Protein AF-K2CXP0-F1 (afdb_monomer_lite)

Sequence (117 aa):
MLVVEHLITMSDLEWSQFQEMTRAPWRPRTIDEFNAMCDLGSAVHLAEDTMSMGTVFAENTQRIKFGQDGQANFPADRRKLAYIEKYGHSPTNEQMEEFNRGDSPQRPGLSLVKPSN

Radius of gyration: 17.06 Å; chains: 1; bounding box: 30×45×45 Å

Foldseek 3Di:
DDADPQFDDDDPVQVVLLCVLQVDPDDGGGLVSLQVSLQNSLVVLCVVDVDLVSNVSSVVSNQQHQDPVRDGCPPPPVLQVVVCVVPVDGDDPVRSVVSVVVDDPDDDDDDDDDDDD

Structure (mmCIF, N/CA/C/O backbone):
data_AF-K2CXP0-F1
#
_entry.id   AF-K2CXP0-F1
#
loop_
_atom_site.group_PDB
_atom_site.id
_atom_site.type_symbol
_atom_site.label_atom_id
_atom_site.label_alt_id
_atom_site.label_comp_id
_atom_site.label_asym_id
_atom_site.label_entity_id
_atom_site.label_s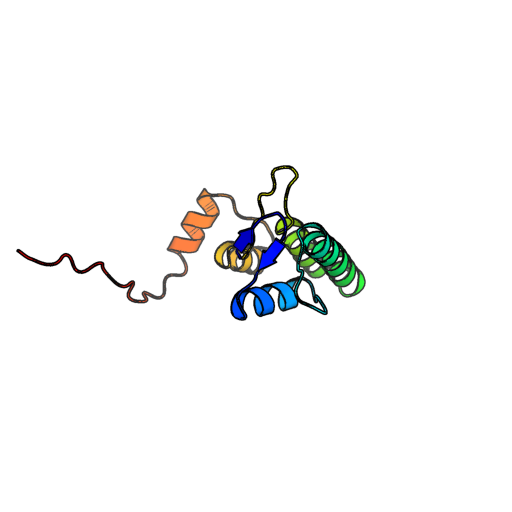eq_id
_atom_site.pdbx_PDB_ins_code
_atom_site.Cartn_x
_atom_site.Cartn_y
_atom_site.Cartn_z
_atom_site.occupancy
_atom_site.B_iso_or_equiv
_atom_site.auth_seq_id
_atom_site.auth_comp_id
_atom_site.auth_asym_id
_atom_site.auth_atom_id
_atom_site.pdbx_PDB_model_num
ATOM 1 N N . MET A 1 1 ? -8.578 6.366 7.800 1.00 77.69 1 MET A N 1
ATOM 2 C CA . MET A 1 1 ? -9.128 5.009 7.721 1.00 77.69 1 MET A CA 1
ATOM 3 C C . MET A 1 1 ? -9.359 4.591 9.150 1.00 77.69 1 MET A C 1
ATOM 5 O O . MET A 1 1 ? -8.508 4.881 9.986 1.00 77.69 1 MET A O 1
ATOM 9 N N . LEU A 1 2 ? -10.501 3.989 9.451 1.00 74.88 2 LEU A N 1
ATOM 10 C CA . LEU A 1 2 ? -10.827 3.552 10.804 1.00 74.88 2 LEU A CA 1
ATOM 11 C C . LEU A 1 2 ? -10.837 2.023 10.841 1.00 74.88 2 LEU A C 1
ATOM 13 O O . LEU A 1 2 ? -11.414 1.389 9.957 1.00 74.88 2 LEU A O 1
ATOM 17 N N . VAL A 1 3 ? -10.196 1.458 11.863 1.00 78.38 3 VAL A N 1
ATOM 18 C CA . VAL A 1 3 ? -10.151 0.015 12.110 1.00 78.38 3 VAL A CA 1
ATOM 19 C C . VAL A 1 3 ? -10.830 -0.272 13.441 1.00 78.38 3 VAL A C 1
ATOM 21 O O . VAL A 1 3 ? -10.413 0.256 14.470 1.00 78.38 3 VAL A O 1
ATOM 24 N N . VAL A 1 4 ? -11.881 -1.087 13.420 1.00 72.75 4 VAL A N 1
ATOM 25 C CA . VAL A 1 4 ? -12.646 -1.489 14.610 1.00 72.75 4 VAL A CA 1
ATOM 26 C C . VAL A 1 4 ? -12.880 -2.988 14.524 1.00 72.75 4 VAL A C 1
ATOM 28 O O . VAL A 1 4 ? -13.418 -3.455 13.530 1.00 72.75 4 VAL A O 1
ATOM 31 N N . GLU A 1 5 ? -12.448 -3.748 15.533 1.00 78.38 5 GLU A N 1
ATOM 32 C CA . GLU A 1 5 ? -12.629 -5.212 15.574 1.00 78.38 5 GLU A CA 1
ATOM 33 C C . GLU A 1 5 ? -12.148 -5.936 14.293 1.00 78.38 5 GLU A C 1
ATOM 35 O O . GLU A 1 5 ? -12.787 -6.864 13.812 1.00 78.38 5 GLU A O 1
ATOM 40 N N . HIS A 1 6 ? -11.003 -5.519 13.733 1.00 73.81 6 HIS A N 1
ATOM 41 C CA . HIS A 1 6 ? -10.429 -6.000 12.455 1.00 73.81 6 HIS A CA 1
ATOM 42 C C . HIS A 1 6 ? -11.219 -5.636 11.191 1.00 73.81 6 HIS A C 1
ATOM 44 O O . HIS A 1 6 ? -10.799 -5.982 10.082 1.00 73.81 6 HIS A O 1
ATOM 50 N N . LEU A 1 7 ? -12.318 -4.898 11.332 1.00 79.81 7 LEU A N 1
ATOM 51 C CA . LEU A 1 7 ? -13.054 -4.332 10.218 1.00 79.81 7 LEU A CA 1
ATOM 52 C C . LEU A 1 7 ? -12.469 -2.981 9.832 1.00 79.81 7 LEU A C 1
ATOM 54 O O . LEU A 1 7 ? -12.195 -2.131 10.679 1.00 79.81 7 LEU A O 1
ATOM 58 N N . ILE A 1 8 ? -12.300 -2.788 8.532 1.00 84.94 8 ILE A N 1
ATOM 59 C CA . ILE A 1 8 ? -11.804 -1.557 7.937 1.00 84.94 8 ILE A CA 1
ATOM 60 C C . ILE A 1 8 ? -12.980 -0.757 7.404 1.00 84.94 8 ILE A C 1
ATOM 62 O O . ILE A 1 8 ? -13.851 -1.266 6.700 1.00 84.94 8 ILE A O 1
ATOM 66 N N . THR A 1 9 ? -12.958 0.537 7.696 1.00 83.12 9 THR A N 1
ATOM 67 C CA . THR A 1 9 ? -13.818 1.520 7.050 1.00 83.12 9 THR A CA 1
ATOM 68 C C . THR A 1 9 ? -12.968 2.645 6.476 1.00 83.12 9 THR A C 1
ATOM 70 O O . THR A 1 9 ? -12.031 3.152 7.103 1.00 83.12 9 THR A O 1
ATOM 73 N N . MET A 1 10 ? -13.286 3.019 5.240 1.00 86.44 10 MET A N 1
ATOM 74 C CA . MET A 1 10 ? -12.597 4.063 4.490 1.00 86.44 10 MET A CA 1
ATOM 75 C C . MET A 1 10 ? -13.612 5.127 4.100 1.00 86.44 10 MET A C 1
ATOM 77 O O . MET A 1 10 ? -14.719 4.804 3.663 1.00 86.44 10 MET A O 1
ATOM 81 N N . SER A 1 11 ? -13.226 6.392 4.224 1.00 86.25 11 SER A N 1
ATOM 82 C CA . SER A 1 11 ? -13.959 7.475 3.565 1.00 86.25 11 SER A CA 1
ATOM 83 C C . SER A 1 11 ? -13.868 7.344 2.039 1.00 86.25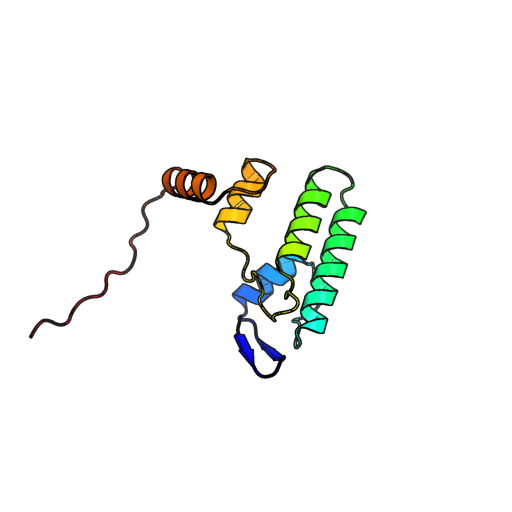 11 SER A C 1
ATOM 85 O O . SER A 1 11 ? -12.989 6.659 1.515 1.00 86.25 11 SER A O 1
ATOM 87 N N . ASP A 1 12 ? -14.740 8.032 1.297 1.00 86.38 12 ASP A N 1
ATOM 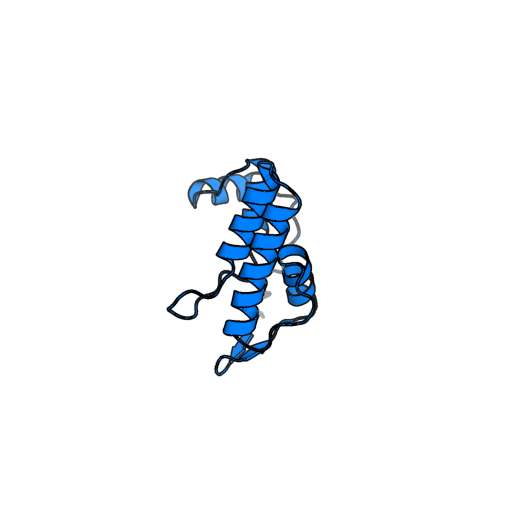88 C CA . ASP A 1 12 ? -14.710 7.995 -0.173 1.00 86.38 12 ASP A CA 1
ATOM 89 C C . ASP A 1 12 ? -13.377 8.500 -0.749 1.00 86.38 12 ASP A C 1
ATOM 91 O O . ASP A 1 12 ? -12.867 7.944 -1.722 1.00 86.38 12 ASP A O 1
ATOM 95 N N . LEU A 1 13 ? -12.778 9.511 -0.110 1.00 85.94 13 LEU A N 1
ATOM 96 C CA . LEU A 1 13 ? -11.470 10.040 -0.492 1.00 85.94 13 LEU A CA 1
ATOM 97 C C . LEU A 1 13 ? -10.359 9.004 -0.288 1.00 85.94 13 LEU A C 1
ATOM 99 O O . LEU A 1 13 ? -9.511 8.819 -1.157 1.00 85.94 13 LEU A O 1
ATOM 103 N N . GLU A 1 14 ? -10.362 8.329 0.857 1.00 84.94 14 GLU A N 1
ATOM 104 C CA . GLU A 1 14 ? -9.408 7.263 1.167 1.00 84.94 14 GLU A CA 1
ATOM 105 C C . GLU A 1 14 ? -9.570 6.078 0.225 1.00 84.94 14 GLU A C 1
ATOM 107 O O . GLU A 1 14 ? -8.583 5.544 -0.271 1.00 84.94 14 GLU A O 1
ATOM 112 N N . TRP A 1 15 ? -10.811 5.701 -0.078 1.00 90.88 15 TRP A N 1
ATOM 113 C CA . TRP A 1 15 ? -11.082 4.664 -1.059 1.00 90.88 15 TRP A CA 1
ATOM 114 C C . TRP A 1 15 ? -10.517 5.025 -2.435 1.00 90.88 15 TRP A C 1
ATOM 116 O O . TRP A 1 15 ? -9.826 4.206 -3.030 1.00 90.88 15 TRP A O 1
ATOM 126 N N . SER A 1 16 ? -10.750 6.247 -2.918 1.00 88.62 16 SER A N 1
ATOM 127 C CA . SER A 1 16 ? -10.220 6.690 -4.212 1.00 88.62 16 SER A CA 1
ATOM 128 C C . SER A 1 16 ? -8.692 6.603 -4.264 1.00 88.62 16 SER A C 1
ATOM 130 O O . SER A 1 16 ? -8.147 6.117 -5.248 1.00 88.62 16 SER A O 1
ATOM 132 N N . GLN A 1 17 ? -8.003 7.033 -3.202 1.00 87.19 17 GLN A N 1
ATOM 133 C CA . GLN A 1 17 ? -6.538 6.965 -3.113 1.00 87.19 17 GLN A CA 1
ATOM 134 C C . GLN A 1 17 ? -6.032 5.521 -3.083 1.00 87.19 17 GLN A C 1
ATOM 136 O O . GLN A 1 17 ? -5.040 5.180 -3.723 1.00 87.19 17 GLN A O 1
ATOM 141 N N . PHE A 1 18 ? -6.708 4.664 -2.321 1.00 90.12 18 PHE A N 1
ATOM 142 C CA . PHE A 1 18 ? -6.346 3.260 -2.220 1.00 90.12 18 PHE A CA 1
ATOM 143 C C . PHE A 1 18 ? -6.571 2.526 -3.540 1.00 90.12 18 PHE A C 1
ATOM 145 O O . PHE A 1 18 ? -5.708 1.759 -3.963 1.00 90.12 18 PHE A O 1
ATOM 152 N N . GLN A 1 19 ? -7.690 2.793 -4.214 1.00 92.00 19 GLN A N 1
ATOM 153 C CA . GLN A 1 19 ? -8.003 2.238 -5.524 1.00 92.00 19 GLN A CA 1
ATOM 154 C C . GLN A 1 19 ? -7.002 2.698 -6.587 1.00 92.00 19 GLN A C 1
ATOM 156 O O . GLN A 1 19 ? -6.567 1.879 -7.386 1.00 92.00 19 GLN A O 1
ATOM 161 N N . GLU A 1 20 ? -6.592 3.964 -6.586 1.00 87.75 20 GLU A N 1
ATOM 162 C CA . GLU A 1 20 ? -5.565 4.467 -7.505 1.00 87.75 20 GLU A CA 1
ATOM 163 C C . GLU A 1 20 ? -4.223 3.746 -7.304 1.00 87.75 20 GLU A C 1
ATOM 165 O O . GLU A 1 20 ? -3.576 3.338 -8.267 1.00 87.75 20 GLU A O 1
ATOM 170 N N . MET A 1 21 ? -3.839 3.515 -6.047 1.00 85.31 21 MET A N 1
ATOM 171 C CA . MET A 1 21 ? -2.566 2.881 -5.712 1.00 85.31 21 MET A CA 1
ATOM 172 C C . MET A 1 21 ? -2.556 1.373 -5.982 1.00 85.31 21 MET A C 1
ATOM 174 O O . MET A 1 21 ? -1.598 0.856 -6.544 1.00 85.31 21 MET A O 1
ATOM 178 N N . THR A 1 22 ? -3.605 0.658 -5.573 1.00 89.81 22 THR A N 1
ATOM 179 C CA . THR A 1 22 ? -3.660 -0.818 -5.600 1.00 89.81 22 THR A CA 1
ATOM 180 C C . THR A 1 22 ? -4.426 -1.385 -6.785 1.00 89.81 22 THR A C 1
ATOM 182 O O . THR A 1 22 ? -4.392 -2.591 -7.014 1.00 89.81 22 THR A O 1
ATOM 185 N N . ARG A 1 23 ? -5.162 -0.539 -7.515 1.00 87.81 23 ARG A N 1
ATOM 186 C CA . ARG A 1 23 ? -6.154 -0.944 -8.523 1.00 87.81 23 ARG A CA 1
ATOM 187 C C . ARG A 1 23 ? -7.228 -1.870 -7.959 1.00 87.81 23 ARG A C 1
ATOM 189 O O . ARG A 1 23 ? -7.782 -2.707 -8.671 1.00 87.81 23 ARG A O 1
ATOM 196 N N . ALA A 1 24 ? -7.528 -1.715 -6.669 1.00 92.44 24 ALA A N 1
ATOM 197 C CA . ALA A 1 24 ? -8.515 -2.531 -5.990 1.00 92.44 24 ALA A CA 1
ATOM 198 C C . ALA A 1 24 ? -9.894 -2.435 -6.680 1.00 92.44 24 ALA A C 1
ATOM 200 O O . ALA A 1 24 ? -10.411 -1.334 -6.907 1.00 92.44 24 ALA A O 1
ATOM 201 N N . PRO A 1 25 ? -10.532 -3.575 -6.982 1.00 92.00 25 PRO A N 1
ATOM 202 C CA . PRO A 1 25 ? -11.860 -3.603 -7.597 1.00 92.00 25 PRO A CA 1
ATOM 203 C C . PRO A 1 25 ? -13.006 -3.278 -6.622 1.00 92.00 25 PRO A C 1
ATOM 205 O O . PRO A 1 25 ? -14.090 -2.898 -7.061 1.00 92.00 25 PRO A O 1
ATOM 208 N N . TRP A 1 26 ? -12.795 -3.407 -5.308 1.00 93.44 26 TRP A N 1
ATOM 209 C CA . TRP A 1 26 ? -13.785 -3.061 -4.280 1.00 93.44 26 TRP A CA 1
ATOM 210 C C . TRP A 1 26 ? -13.124 -2.616 -2.973 1.00 93.44 26 TRP A C 1
ATOM 212 O O . TRP A 1 26 ? -11.937 -2.852 -2.752 1.00 93.44 26 TRP A O 1
ATOM 222 N N . ARG A 1 27 ? -13.910 -1.974 -2.099 1.00 93.88 27 ARG A N 1
ATOM 223 C CA . ARG A 1 27 ? -13.456 -1.497 -0.783 1.00 93.88 27 ARG A CA 1
ATOM 224 C C . ARG A 1 27 ? -13.151 -2.680 0.144 1.00 93.88 27 ARG A C 1
ATOM 226 O O . ARG A 1 27 ? -14.070 -3.468 0.382 1.00 93.88 27 ARG A O 1
ATOM 233 N N . PRO A 1 28 ? -11.928 -2.804 0.688 1.00 93.25 28 PRO A N 1
ATOM 234 C CA . PRO A 1 28 ? -11.617 -3.853 1.648 1.00 93.25 28 PRO A CA 1
ATOM 235 C C . PRO A 1 28 ? -12.397 -3.632 2.944 1.00 93.25 28 PRO A C 1
ATOM 237 O O . PRO A 1 28 ? -12.533 -2.506 3.424 1.00 93.25 28 PRO A O 1
ATOM 240 N N . ARG A 1 29 ? -12.912 -4.724 3.506 1.00 92.38 29 ARG A N 1
ATOM 241 C CA . ARG A 1 29 ? -13.702 -4.738 4.744 1.00 92.38 29 ARG A CA 1
ATOM 242 C C . ARG A 1 29 ? -12.899 -5.245 5.925 1.00 92.38 29 ARG A C 1
ATOM 244 O O . ARG A 1 29 ? -13.278 -4.980 7.057 1.00 92.38 29 ARG A O 1
ATOM 251 N N . THR A 1 30 ? -11.814 -5.970 5.674 1.00 90.75 30 THR A N 1
ATOM 252 C CA . THR A 1 30 ? -10.938 -6.543 6.698 1.00 90.75 30 THR A CA 1
ATOM 253 C C . THR A 1 30 ? -9.481 -6.223 6.400 1.00 90.75 30 THR A C 1
ATOM 255 O O . THR A 1 30 ? -9.121 -5.891 5.267 1.00 90.75 30 THR A O 1
ATOM 258 N N . ILE A 1 31 ? -8.634 -6.363 7.420 1.00 88.62 31 ILE A N 1
ATOM 259 C CA . ILE A 1 31 ? -7.175 -6.256 7.278 1.00 88.62 31 ILE A CA 1
ATOM 260 C C . ILE A 1 31 ? -6.638 -7.236 6.226 1.00 88.62 31 ILE A C 1
ATOM 262 O O . ILE A 1 31 ? -5.812 -6.848 5.400 1.00 88.62 31 ILE A O 1
ATOM 266 N N . ASP A 1 32 ? -7.145 -8.468 6.199 1.00 90.12 32 ASP A N 1
ATOM 267 C CA . ASP A 1 32 ? -6.703 -9.479 5.235 1.00 90.12 32 ASP A CA 1
ATOM 268 C C . ASP A 1 32 ? -7.068 -9.097 3.800 1.00 90.12 32 ASP A C 1
ATOM 270 O O . ASP A 1 32 ? -6.233 -9.195 2.902 1.00 90.12 32 ASP A O 1
ATOM 274 N N . GLU A 1 33 ? -8.288 -8.595 3.579 1.00 93.19 33 GLU A N 1
ATOM 275 C CA . GLU A 1 33 ? -8.706 -8.097 2.266 1.00 93.19 33 GLU A CA 1
ATOM 276 C C . GLU A 1 33 ? -7.838 -6.919 1.818 1.00 93.19 33 GLU A C 1
ATOM 278 O O . GLU A 1 33 ? -7.405 -6.870 0.667 1.00 93.19 33 GLU A O 1
ATOM 283 N N . PHE A 1 34 ? -7.544 -5.990 2.730 1.00 93.06 34 PHE A N 1
ATOM 284 C CA . PHE A 1 34 ? -6.688 -4.841 2.449 1.00 93.06 34 PHE A CA 1
ATOM 285 C C . PHE A 1 34 ? -5.278 -5.280 2.042 1.00 93.06 34 PHE A C 1
ATOM 287 O O . PHE A 1 34 ? -4.754 -4.838 1.018 1.00 93.06 34 PHE A O 1
ATOM 294 N N . ASN A 1 35 ? -4.670 -6.179 2.816 1.00 92.56 35 ASN A N 1
ATOM 295 C CA . ASN A 1 35 ? -3.327 -6.679 2.546 1.00 92.56 35 ASN A CA 1
ATOM 296 C C . ASN A 1 35 ? -3.270 -7.483 1.239 1.00 92.56 35 ASN A C 1
ATOM 298 O O . ASN A 1 35 ? -2.343 -7.282 0.455 1.00 92.56 35 ASN A O 1
ATOM 302 N N . ALA A 1 36 ? -4.277 -8.315 0.960 1.00 94.06 36 ALA A N 1
ATOM 303 C CA . ALA A 1 36 ? -4.370 -9.063 -0.293 1.00 94.06 36 ALA A CA 1
ATOM 304 C C . ALA A 1 36 ? -4.478 -8.137 -1.516 1.00 94.06 36 ALA A C 1
ATOM 306 O O . ALA A 1 36 ? -3.881 -8.405 -2.557 1.00 94.06 36 ALA A O 1
ATOM 307 N N . MET A 1 37 ? -5.191 -7.014 -1.398 1.00 95.00 37 MET A N 1
ATOM 308 C CA . MET A 1 37 ? -5.260 -6.009 -2.465 1.00 95.00 37 MET A CA 1
ATOM 309 C C . MET A 1 37 ? -3.932 -5.280 -2.672 1.00 95.00 37 MET A C 1
ATOM 311 O O . MET A 1 37 ? -3.583 -4.971 -3.808 1.00 95.00 37 MET A O 1
ATOM 315 N N . CYS A 1 38 ? -3.163 -5.039 -1.609 1.00 92.31 38 CYS A N 1
ATOM 316 C CA . CYS A 1 38 ? -1.810 -4.494 -1.729 1.00 92.31 38 CYS A CA 1
ATOM 317 C C . CYS A 1 38 ? -0.866 -5.466 -2.456 1.00 92.31 38 CYS A C 1
ATOM 319 O O . CYS A 1 38 ? -0.038 -5.042 -3.266 1.00 92.31 38 CYS A O 1
ATOM 321 N N . ASP A 1 39 ? -1.010 -6.769 -2.196 1.00 94.38 39 ASP A N 1
ATOM 322 C CA . ASP A 1 39 ? -0.263 -7.831 -2.880 1.00 94.38 39 ASP A CA 1
ATOM 323 C C . ASP A 1 39 ? -0.625 -7.913 -4.360 1.00 94.38 39 ASP A C 1
ATOM 325 O O . ASP A 1 39 ? 0.264 -7.915 -5.214 1.00 94.38 39 ASP A O 1
ATOM 329 N N . LEU A 1 40 ? -1.921 -7.878 -4.670 1.00 92.94 40 LEU A N 1
ATOM 330 C CA . LEU A 1 40 ? -2.397 -7.852 -6.047 1.00 92.94 40 LEU A CA 1
ATOM 331 C C . LEU A 1 40 ? -1.934 -6.591 -6.787 1.00 92.94 40 LEU A C 1
ATOM 333 O O . LEU A 1 40 ? -1.395 -6.699 -7.884 1.00 92.94 40 LEU A O 1
ATOM 337 N N . GLY A 1 41 ? -2.098 -5.408 -6.192 1.00 91.62 41 GLY A N 1
ATOM 338 C CA . GLY A 1 41 ? -1.697 -4.141 -6.805 1.00 91.62 41 GLY A CA 1
ATOM 339 C C . GLY A 1 41 ? -0.201 -4.081 -7.101 1.00 91.62 41 GLY A C 1
ATOM 340 O O . GLY A 1 41 ? 0.197 -3.678 -8.191 1.00 91.62 41 GLY A O 1
ATOM 341 N N . SER A 1 42 ? 0.620 -4.572 -6.171 1.00 91.94 42 SER A N 1
ATOM 342 C CA . SER A 1 42 ? 2.064 -4.708 -6.371 1.00 91.94 42 SER A CA 1
ATOM 343 C C . SER A 1 42 ? 2.396 -5.599 -7.568 1.00 91.94 42 SER A C 1
ATOM 345 O O . SER A 1 42 ? 3.148 -5.198 -8.456 1.00 91.94 42 SER A O 1
ATOM 347 N N . ALA A 1 43 ? 1.780 -6.783 -7.640 1.00 91.50 43 ALA A N 1
ATOM 348 C CA . ALA A 1 43 ? 1.979 -7.702 -8.755 1.00 91.50 43 ALA A CA 1
ATOM 349 C C . ALA A 1 43 ? 1.541 -7.095 -10.098 1.00 91.50 43 ALA A C 1
ATOM 351 O O . ALA A 1 43 ? 2.220 -7.290 -11.103 1.00 91.50 43 ALA A O 1
ATOM 352 N N . VAL A 1 44 ? 0.442 -6.332 -10.117 1.00 89.69 44 VAL A N 1
ATOM 353 C CA . VAL A 1 44 ? -0.036 -5.645 -11.326 1.00 89.69 44 VAL A CA 1
ATOM 354 C C . VAL A 1 44 ? 0.966 -4.590 -11.796 1.00 89.69 44 VAL A C 1
ATOM 356 O O . VAL A 1 44 ? 1.297 -4.572 -12.979 1.00 89.69 44 VAL A O 1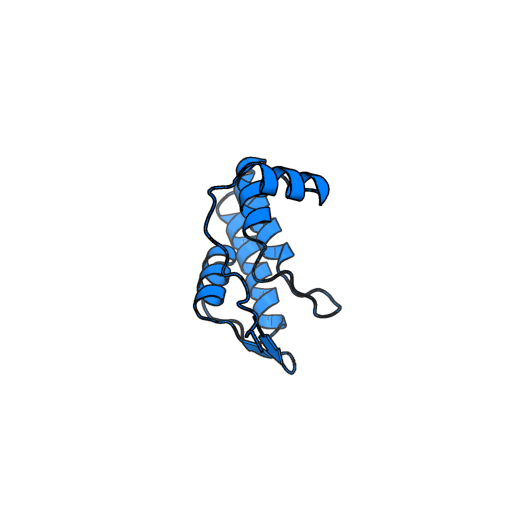
ATOM 359 N N . HIS A 1 45 ? 1.500 -3.758 -10.895 1.00 86.94 45 HIS A N 1
ATOM 360 C CA . HIS A 1 45 ? 2.509 -2.754 -11.263 1.00 86.94 45 HIS A CA 1
ATOM 361 C C . HIS A 1 45 ? 3.776 -3.389 -11.841 1.00 86.94 45 HIS A C 1
ATOM 363 O O . HIS A 1 45 ? 4.270 -2.924 -12.864 1.00 86.94 45 HIS A O 1
ATOM 369 N N . LEU A 1 46 ? 4.259 -4.485 -11.244 1.00 87.50 46 LEU A N 1
ATOM 370 C CA . LEU A 1 46 ? 5.422 -5.222 -11.758 1.00 87.50 46 LEU A CA 1
ATOM 371 C C . LEU A 1 46 ? 5.158 -5.900 -13.109 1.00 87.50 46 LEU A C 1
ATOM 373 O O . LEU A 1 46 ? 6.081 -6.059 -13.905 1.00 87.50 46 LEU A O 1
ATOM 377 N N . ALA A 1 47 ? 3.924 -6.344 -13.354 1.00 87.50 47 ALA A N 1
ATOM 378 C CA . ALA A 1 47 ? 3.557 -7.028 -14.589 1.00 87.50 47 ALA A CA 1
ATOM 379 C C . ALA A 1 47 ? 3.385 -6.064 -15.772 1.00 87.50 47 ALA A C 1
ATOM 381 O O . ALA A 1 47 ? 3.701 -6.426 -16.904 1.00 87.50 47 ALA A O 1
ATOM 382 N N . GLU A 1 48 ? 2.867 -4.860 -15.526 1.00 83.12 48 GLU A N 1
ATOM 383 C CA . GLU A 1 48 ? 2.588 -3.877 -16.578 1.00 83.12 48 GLU A CA 1
ATOM 384 C C . GLU A 1 48 ? 3.769 -2.957 -16.893 1.00 83.12 48 GLU A C 1
ATOM 386 O O . GLU A 1 48 ? 3.903 -2.516 -18.034 1.00 83.12 48 GLU A O 1
ATOM 391 N N . ASP A 1 49 ? 4.629 -2.680 -15.911 1.00 75.31 49 ASP A N 1
ATOM 392 C CA . ASP A 1 49 ? 5.823 -1.864 -16.096 1.00 75.31 49 ASP A CA 1
ATOM 393 C C . ASP A 1 49 ? 7.048 -2.559 -15.493 1.00 75.31 49 ASP A C 1
ATOM 395 O O . ASP A 1 49 ? 7.310 -2.516 -14.292 1.00 75.31 49 ASP A O 1
ATOM 399 N N . THR A 1 50 ? 7.834 -3.199 -16.359 1.00 63.22 50 THR A N 1
ATOM 400 C CA . THR A 1 50 ? 9.081 -3.869 -15.969 1.00 63.22 50 THR A CA 1
ATOM 401 C C . THR A 1 50 ? 10.252 -2.900 -15.785 1.00 63.22 50 THR A C 1
ATOM 403 O O . THR A 1 50 ? 11.372 -3.343 -15.528 1.00 63.22 50 THR A O 1
ATOM 406 N N . MET A 1 51 ? 10.048 -1.593 -15.984 1.00 67.12 51 MET A N 1
ATOM 407 C CA . MET A 1 51 ? 11.068 -0.572 -15.751 1.00 67.12 51 MET A CA 1
ATOM 408 C C . MET A 1 51 ? 11.073 -0.121 -14.277 1.00 67.12 51 MET A C 1
ATOM 410 O O . MET A 1 51 ? 10.398 -0.678 -13.409 1.00 67.12 51 MET A O 1
ATOM 414 N N . SER A 1 52 ? 11.894 0.881 -13.956 1.00 70.44 52 SER A N 1
ATOM 415 C CA . SER A 1 52 ? 12.104 1.343 -12.578 1.00 70.44 52 SER A CA 1
ATOM 416 C C . SER A 1 52 ? 10.825 1.845 -11.899 1.00 70.44 52 SER A C 1
ATOM 418 O O . SER A 1 52 ? 10.688 1.696 -10.687 1.00 70.44 52 SER A O 1
ATOM 420 N N . MET A 1 53 ? 9.872 2.398 -12.655 1.00 74.38 53 MET A N 1
ATOM 421 C CA . MET A 1 53 ? 8.651 2.982 -12.093 1.00 74.38 53 MET A CA 1
ATOM 422 C C . MET A 1 53 ? 7.664 1.930 -11.581 1.00 74.38 53 MET A C 1
ATOM 424 O O . MET A 1 53 ? 7.169 2.082 -10.464 1.00 74.38 53 MET A O 1
ATOM 428 N N . GLY A 1 54 ? 7.438 0.835 -12.312 1.00 75.56 54 GLY A N 1
ATOM 429 C CA . GLY A 1 54 ? 6.619 -0.281 -11.824 1.00 75.56 54 GLY A CA 1
ATOM 430 C C . GLY A 1 54 ? 7.145 -0.870 -10.515 1.00 75.56 54 GLY A C 1
ATOM 431 O O . GLY A 1 54 ? 6.367 -1.125 -9.598 1.00 75.56 54 GLY A O 1
ATOM 432 N N . THR A 1 55 ? 8.471 -0.967 -10.364 1.00 80.62 55 THR A N 1
ATOM 433 C CA . THR A 1 55 ? 9.106 -1.378 -9.096 1.00 80.62 55 THR A CA 1
ATOM 434 C C . THR A 1 55 ? 8.797 -0.398 -7.959 1.00 80.62 55 THR A C 1
ATOM 436 O O . THR A 1 55 ? 8.400 -0.815 -6.873 1.00 80.62 55 THR A O 1
ATOM 439 N N . VAL A 1 56 ? 8.909 0.912 -8.209 1.00 80.81 56 VAL A N 1
ATOM 440 C CA . VAL A 1 56 ? 8.605 1.951 -7.208 1.00 80.81 56 VAL A CA 1
ATOM 441 C C . VAL A 1 56 ? 7.133 1.909 -6.783 1.00 80.81 56 VAL A C 1
ATOM 443 O O . VAL A 1 56 ? 6.827 1.988 -5.590 1.00 80.81 56 VAL A O 1
ATOM 446 N N . PHE A 1 57 ? 6.203 1.769 -7.730 1.00 80.31 57 PHE A N 1
ATOM 447 C CA . PHE A 1 57 ? 4.779 1.666 -7.409 1.00 80.31 57 PHE A CA 1
ATOM 448 C C . PHE A 1 57 ? 4.459 0.382 -6.647 1.00 80.31 57 PHE A C 1
ATOM 450 O O . PHE A 1 57 ? 3.734 0.442 -5.652 1.00 80.31 57 PHE A O 1
ATOM 457 N N . ALA A 1 58 ? 5.064 -0.739 -7.041 1.00 85.69 58 ALA A N 1
ATOM 458 C CA . ALA A 1 58 ? 4.920 -2.018 -6.364 1.00 85.69 58 ALA A CA 1
ATOM 459 C C . ALA A 1 58 ? 5.369 -1.950 -4.896 1.00 85.69 58 ALA A C 1
ATOM 461 O O . ALA A 1 58 ? 4.617 -2.322 -3.987 1.00 85.69 58 ALA A O 1
ATOM 462 N N . GLU A 1 59 ? 6.548 -1.380 -4.641 1.00 84.75 59 GLU A N 1
ATOM 463 C CA . GLU A 1 59 ? 7.042 -1.137 -3.286 1.00 84.75 59 GLU A CA 1
ATOM 464 C C . GLU A 1 59 ? 6.101 -0.236 -2.478 1.00 84.75 59 GLU A C 1
ATOM 466 O O . GLU A 1 59 ? 5.827 -0.513 -1.308 1.00 84.75 59 GLU A O 1
ATOM 471 N N . ASN A 1 60 ? 5.566 0.825 -3.086 1.00 82.62 60 ASN A N 1
ATOM 472 C CA . ASN A 1 60 ? 4.635 1.727 -2.410 1.00 82.62 60 ASN A CA 1
ATOM 473 C C . ASN A 1 60 ? 3.322 1.030 -2.027 1.00 82.62 60 ASN A C 1
ATOM 475 O O . ASN A 1 60 ? 2.864 1.207 -0.896 1.00 82.62 60 ASN A O 1
ATOM 479 N N . THR A 1 61 ? 2.762 0.177 -2.893 1.00 86.12 61 THR A N 1
ATOM 480 C CA . THR A 1 61 ? 1.606 -0.664 -2.534 1.00 86.12 61 THR A CA 1
ATOM 481 C C . THR A 1 61 ? 1.899 -1.596 -1.363 1.00 86.12 61 THR A C 1
ATOM 483 O O . THR A 1 61 ? 1.045 -1.790 -0.505 1.00 86.12 61 THR A O 1
ATOM 486 N N . GLN A 1 62 ? 3.107 -2.150 -1.269 1.00 86.94 62 GLN A N 1
ATOM 487 C CA . GLN A 1 62 ? 3.470 -3.039 -0.161 1.00 86.94 62 GLN A CA 1
ATOM 488 C C . GLN A 1 62 ? 3.642 -2.297 1.169 1.00 86.94 62 GLN A C 1
ATOM 490 O O . GLN A 1 62 ? 3.317 -2.831 2.228 1.00 86.94 62 GLN A O 1
ATOM 495 N N . ARG A 1 63 ? 4.113 -1.049 1.139 1.00 83.56 63 ARG A N 1
ATOM 496 C CA . ARG A 1 63 ? 4.389 -0.254 2.350 1.00 83.56 63 ARG A CA 1
ATOM 497 C C . ARG A 1 63 ? 3.153 0.185 3.117 1.00 83.56 63 ARG A C 1
ATOM 499 O O . ARG A 1 63 ? 3.267 0.508 4.301 1.00 83.56 63 ARG A O 1
ATOM 506 N N . ILE A 1 64 ? 2.000 0.231 2.456 1.00 84.31 64 ILE A N 1
ATOM 507 C CA . ILE A 1 64 ? 0.738 0.629 3.086 1.00 84.31 64 ILE A CA 1
ATOM 508 C C . ILE A 1 64 ? 0.041 -0.526 3.815 1.00 84.31 64 ILE A C 1
ATOM 510 O O . ILE A 1 64 ? -0.926 -0.265 4.530 1.00 84.31 64 ILE A O 1
ATOM 514 N N . LYS A 1 65 ? 0.530 -1.769 3.668 1.00 86.69 65 LYS A N 1
ATOM 515 C CA . LYS A 1 65 ? -0.006 -2.956 4.349 1.00 86.69 65 LYS A CA 1
ATOM 516 C C . LYS A 1 65 ? -0.024 -2.780 5.864 1.00 86.69 65 LYS A C 1
ATOM 518 O O . LYS A 1 65 ? 0.818 -2.096 6.446 1.00 86.69 65 LYS A O 1
ATOM 523 N N . PHE A 1 66 ? -0.962 -3.470 6.499 1.00 82.44 66 PHE A N 1
ATOM 524 C CA . PHE A 1 66 ? -0.937 -3.674 7.939 1.00 82.44 66 PHE A CA 1
ATOM 525 C C . PHE A 1 66 ? 0.236 -4.586 8.310 1.00 82.44 66 PHE A C 1
ATOM 527 O O . PHE A 1 66 ? 0.355 -5.692 7.776 1.00 82.44 66 PHE A O 1
ATOM 534 N N . GLY A 1 67 ? 1.090 -4.123 9.223 1.00 76.62 67 GLY A N 1
ATOM 535 C CA . GLY A 1 67 ? 2.137 -4.927 9.851 1.00 76.62 67 GLY A CA 1
ATOM 536 C C . GLY A 1 67 ? 1.576 -5.940 10.855 1.00 76.62 67 GLY A C 1
ATOM 537 O O . GLY A 1 67 ? 0.383 -5.941 11.155 1.00 76.62 67 GLY A O 1
ATOM 538 N N . GLN A 1 68 ? 2.450 -6.785 11.411 1.00 69.38 68 GLN A N 1
ATOM 539 C CA . GLN A 1 68 ? 2.066 -7.828 12.380 1.00 69.38 68 GLN A CA 1
ATOM 540 C C . GLN A 1 68 ? 1.398 -7.267 13.646 1.00 69.38 68 GLN A C 1
ATOM 542 O O . GLN A 1 68 ? 0.537 -7.924 14.221 1.00 69.38 68 GLN A O 1
ATOM 547 N N . ASP A 1 69 ? 1.724 -6.026 14.015 1.00 67.81 69 ASP A N 1
ATOM 548 C CA . ASP A 1 69 ? 1.146 -5.324 15.167 1.00 67.81 69 ASP A CA 1
ATOM 549 C C . ASP A 1 69 ? -0.122 -4.516 14.818 1.00 67.81 69 ASP A C 1
ATOM 551 O O . ASP A 1 69 ? -0.570 -3.680 15.602 1.00 67.81 69 ASP A O 1
ATOM 555 N N . GLY A 1 70 ? -0.688 -4.696 13.617 1.00 60.72 70 GLY A N 1
ATOM 556 C CA . GLY A 1 70 ? -1.912 -4.011 13.183 1.00 60.72 70 GLY A CA 1
ATOM 557 C C . GLY A 1 70 ? -1.735 -2.531 12.820 1.00 60.72 70 GLY A C 1
ATOM 558 O O . GLY A 1 70 ? -2.724 -1.818 12.652 1.00 60.72 70 GLY A O 1
ATOM 559 N N . GLN A 1 71 ? -0.497 -2.049 12.672 1.00 65.25 71 GLN A N 1
ATOM 560 C CA . GLN A 1 71 ? -0.222 -0.696 12.180 1.00 65.25 71 GLN A CA 1
ATOM 561 C C . GLN A 1 71 ? -0.236 -0.667 10.648 1.00 65.25 71 GLN A C 1
ATOM 563 O O . GLN A 1 71 ? 0.455 -1.467 10.022 1.00 65.25 71 GLN A O 1
ATOM 568 N N . ALA A 1 72 ? -0.975 0.268 10.046 1.00 66.75 72 ALA A N 1
ATOM 569 C CA . ALA A 1 72 ? -0.934 0.545 8.608 1.00 66.75 72 ALA A CA 1
ATOM 570 C C . ALA A 1 72 ? -0.411 1.957 8.342 1.00 66.75 72 ALA A C 1
ATOM 572 O O . ALA A 1 72 ? -0.768 2.905 9.040 1.00 66.75 72 ALA A O 1
ATOM 573 N N . ASN A 1 73 ? 0.360 2.115 7.267 1.00 65.06 73 ASN A N 1
ATOM 574 C CA . ASN A 1 73 ? 0.840 3.420 6.800 1.00 65.06 73 ASN A CA 1
ATOM 575 C C . ASN A 1 73 ? -0.157 4.085 5.831 1.00 65.06 73 ASN A C 1
ATOM 577 O O . ASN A 1 73 ? 0.253 4.675 4.830 1.00 65.06 73 ASN A O 1
ATOM 581 N N . PHE A 1 74 ? -1.463 3.950 6.094 1.00 66.81 74 PHE A N 1
ATOM 582 C CA . PHE A 1 74 ? -2.536 4.427 5.219 1.00 66.81 74 PHE A CA 1
ATOM 583 C C . PHE A 1 74 ? -3.487 5.427 5.927 1.00 66.81 74 PHE A C 1
ATOM 585 O O . PHE A 1 74 ? -3.931 5.141 7.041 1.00 66.81 74 PHE A O 1
ATOM 592 N N . PRO A 1 75 ? -3.892 6.551 5.289 1.00 60.78 75 PRO A N 1
ATOM 593 C CA . PRO A 1 75 ? -3.524 6.978 3.938 1.00 60.78 75 PRO A CA 1
ATOM 594 C C . PRO A 1 75 ? -2.028 7.254 3.824 1.00 60.78 75 PRO A C 1
ATOM 596 O O . PRO A 1 75 ? -1.409 7.758 4.760 1.00 60.78 75 PRO A O 1
ATOM 599 N N . ALA A 1 76 ? -1.450 6.871 2.683 1.00 62.66 76 ALA A N 1
ATOM 600 C CA . ALA A 1 76 ? -0.035 7.088 2.430 1.00 62.66 76 ALA A CA 1
ATOM 601 C C . ALA A 1 76 ? 0.279 8.580 2.570 1.00 62.66 76 ALA A C 1
ATOM 603 O O . ALA A 1 76 ? -0.474 9.433 2.090 1.00 62.66 76 ALA A O 1
ATOM 604 N N . ASP A 1 77 ? 1.387 8.898 3.235 1.00 67.25 77 ASP A N 1
ATOM 605 C CA . ASP A 1 77 ? 1.833 10.278 3.376 1.00 67.25 77 ASP A CA 1
ATOM 606 C C . ASP A 1 77 ? 2.100 10.858 1.979 1.00 67.25 77 ASP A C 1
ATOM 608 O O . ASP A 1 77 ? 3.115 10.566 1.342 1.00 67.25 77 ASP A O 1
ATOM 612 N N . ARG A 1 78 ? 1.160 11.679 1.491 1.00 64.19 78 ARG A N 1
ATOM 613 C CA . ARG A 1 78 ? 1.208 12.304 0.161 1.00 64.19 78 ARG A CA 1
ATOM 614 C C . ARG A 1 78 ? 2.510 13.067 -0.074 1.00 64.19 78 ARG A C 1
ATOM 616 O O . ARG A 1 78 ? 2.948 13.174 -1.213 1.00 64.19 78 ARG A O 1
ATOM 623 N N . ARG A 1 79 ? 3.146 13.571 0.988 1.00 69.88 79 ARG A N 1
ATOM 624 C CA . ARG A 1 79 ? 4.425 14.281 0.895 1.00 69.88 79 ARG A CA 1
ATOM 625 C C . ARG A 1 79 ? 5.571 13.309 0.631 1.00 69.88 79 ARG A C 1
ATOM 627 O O . ARG A 1 79 ? 6.426 13.601 -0.196 1.00 69.88 79 ARG A O 1
ATOM 634 N N . LYS A 1 80 ? 5.561 12.132 1.269 1.00 68.25 80 LYS A N 1
ATOM 635 C CA . LYS A 1 80 ? 6.532 11.063 0.978 1.00 68.25 80 LYS A CA 1
ATOM 636 C C . LYS 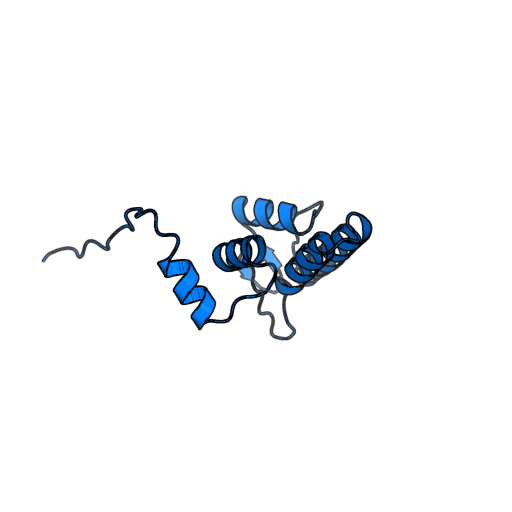A 1 80 ? 6.374 10.541 -0.445 1.00 68.25 80 LYS A C 1
ATOM 638 O O . LYS A 1 80 ? 7.379 10.302 -1.102 1.00 68.25 80 LYS A O 1
ATOM 643 N N . LEU A 1 81 ? 5.140 10.403 -0.932 1.00 66.56 81 LEU A N 1
ATOM 644 C CA . LEU A 1 81 ? 4.889 9.997 -2.318 1.00 66.56 81 LEU A CA 1
ATOM 645 C C . LEU A 1 81 ? 5.413 11.031 -3.324 1.00 66.56 81 LEU A C 1
ATOM 647 O O . LEU A 1 81 ? 6.137 10.651 -4.236 1.00 66.56 81 LEU A O 1
ATOM 651 N N . ALA A 1 82 ? 5.139 12.323 -3.113 1.00 73.94 82 ALA A N 1
ATOM 652 C CA . ALA A 1 82 ? 5.663 13.396 -3.965 1.00 73.94 82 ALA A CA 1
ATOM 653 C C . ALA A 1 82 ? 7.202 13.465 -3.950 1.00 73.94 82 ALA A C 1
ATOM 655 O O . ALA A 1 82 ? 7.829 13.723 -4.976 1.00 73.94 82 ALA A O 1
ATOM 656 N N . TYR A 1 83 ? 7.829 13.189 -2.801 1.00 77.31 83 TYR A N 1
ATOM 657 C CA . TYR A 1 83 ? 9.283 13.058 -2.720 1.00 77.31 83 TYR A CA 1
ATOM 658 C C . TYR A 1 83 ? 9.786 11.896 -3.582 1.00 77.31 83 TYR A C 1
ATOM 660 O O . TYR A 1 83 ? 10.705 12.065 -4.379 1.00 77.31 83 TYR A O 1
ATOM 668 N N . ILE A 1 84 ? 9.186 10.713 -3.435 1.00 72.31 84 ILE A N 1
ATOM 669 C CA . ILE A 1 84 ? 9.587 9.513 -4.176 1.00 72.31 84 ILE A CA 1
ATOM 670 C C . ILE A 1 84 ? 9.404 9.721 -5.682 1.00 72.31 84 ILE A C 1
ATOM 672 O O . ILE A 1 84 ? 10.283 9.348 -6.450 1.00 72.31 84 ILE A O 1
ATOM 676 N N . GLU A 1 85 ? 8.317 10.364 -6.105 1.00 70.12 85 GLU A N 1
ATOM 677 C CA . GLU A 1 85 ? 8.085 10.721 -7.507 1.00 70.12 85 GLU A CA 1
ATOM 678 C C . GLU A 1 85 ? 9.185 11.646 -8.052 1.00 70.12 85 GLU A C 1
ATOM 680 O O . GLU A 1 85 ? 9.670 11.452 -9.165 1.00 70.12 85 GLU A O 1
ATOM 685 N N . LYS A 1 86 ? 9.631 12.622 -7.252 1.00 77.00 86 LYS A N 1
ATOM 686 C CA . LYS A 1 86 ? 10.650 13.600 -7.656 1.00 77.00 86 LYS A CA 1
ATOM 687 C C . LYS A 1 86 ? 12.081 13.053 -7.632 1.00 77.00 86 LYS A C 1
ATOM 689 O O . LYS A 1 86 ? 12.889 13.454 -8.466 1.00 77.00 86 LYS A O 1
ATOM 694 N N . TYR A 1 87 ? 12.411 12.190 -6.671 1.00 76.62 87 TYR A N 1
ATOM 695 C CA . TYR A 1 87 ? 13.793 11.769 -6.390 1.00 76.62 87 TYR A CA 1
ATOM 696 C C . TYR A 1 87 ? 14.061 10.277 -6.629 1.00 76.62 87 TYR A C 1
ATOM 698 O O . TYR A 1 87 ? 15.210 9.845 -6.570 1.00 76.62 87 TYR A O 1
ATOM 706 N N . GLY A 1 88 ? 13.031 9.474 -6.906 1.00 67.44 88 GLY A N 1
ATOM 707 C CA . GLY A 1 88 ? 13.157 8.048 -7.226 1.00 67.44 88 GLY A CA 1
ATOM 708 C C . GLY A 1 88 ? 13.568 7.157 -6.050 1.00 67.44 88 GLY A C 1
ATOM 709 O O . GLY A 1 88 ? 13.846 5.978 -6.247 1.00 67.44 88 GLY A O 1
ATOM 710 N N . HIS A 1 89 ? 13.622 7.689 -4.827 1.00 70.19 89 HIS A N 1
ATOM 711 C CA . HIS A 1 89 ? 13.947 6.924 -3.628 1.00 70.19 89 HIS A CA 1
ATOM 712 C C . HIS A 1 89 ? 13.167 7.420 -2.413 1.00 70.19 89 HIS A C 1
ATOM 714 O O . HIS A 1 89 ? 12.551 8.485 -2.409 1.00 70.19 89 HIS A O 1
ATOM 720 N N . SER A 1 90 ? 13.206 6.625 -1.347 1.00 68.56 90 SER A N 1
ATOM 721 C CA . SER A 1 90 ? 12.524 6.960 -0.098 1.00 68.56 90 SER A CA 1
ATOM 722 C C . SER A 1 90 ? 13.289 8.019 0.691 1.00 68.56 90 SER A C 1
ATOM 724 O O . SER A 1 90 ? 14.515 7.920 0.773 1.00 68.56 90 SER A O 1
ATOM 726 N N . PRO A 1 91 ? 12.596 9.002 1.282 1.00 74.12 91 PRO A N 1
ATOM 727 C CA . PRO A 1 91 ? 13.238 10.040 2.073 1.00 74.12 91 PRO A CA 1
ATOM 728 C C . PRO A 1 91 ? 13.528 9.573 3.505 1.00 74.12 91 PRO A C 1
ATOM 730 O O . PRO A 1 91 ? 12.735 8.845 4.111 1.00 74.12 91 PRO A O 1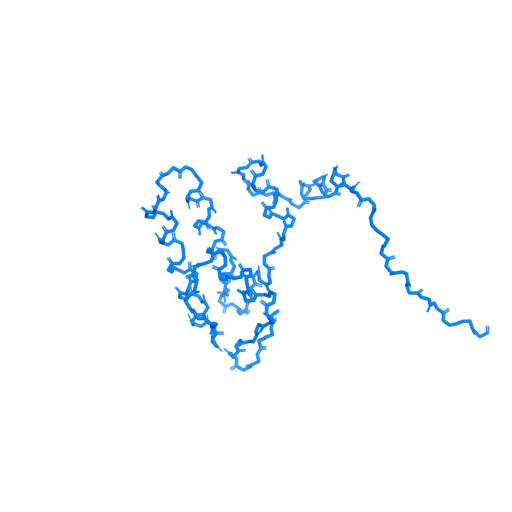
ATOM 733 N N . THR A 1 92 ? 14.632 10.051 4.076 1.00 77.88 92 THR A N 1
ATOM 734 C CA . THR A 1 92 ? 14.854 10.066 5.530 1.00 77.88 92 THR A CA 1
ATOM 735 C C . THR A 1 92 ? 13.968 11.121 6.206 1.00 77.88 92 THR A C 1
ATOM 737 O O . THR A 1 92 ? 13.365 11.966 5.541 1.00 77.88 92 THR A O 1
ATOM 740 N N . ASN A 1 93 ? 13.888 11.111 7.543 1.00 73.69 93 ASN A N 1
ATOM 741 C CA . ASN A 1 93 ? 13.150 12.144 8.283 1.00 73.69 93 ASN A CA 1
ATOM 742 C C . ASN A 1 93 ? 13.696 13.555 7.991 1.00 73.69 93 ASN A C 1
ATOM 744 O O . ASN A 1 93 ? 12.915 14.466 7.735 1.00 73.69 93 ASN A O 1
ATOM 748 N N . GLU A 1 94 ? 15.020 13.716 7.944 1.00 80.00 94 GLU A N 1
ATOM 749 C CA . GLU A 1 94 ? 15.679 14.992 7.624 1.00 80.00 94 GLU A CA 1
ATOM 750 C C . GLU A 1 94 ? 15.384 15.444 6.184 1.00 80.00 94 GLU A C 1
ATOM 752 O O . GLU A 1 94 ? 15.012 16.594 5.956 1.00 80.00 94 GLU A O 1
ATOM 757 N N . GLN A 1 95 ? 15.443 14.523 5.215 1.00 80.19 95 GLN A N 1
ATOM 758 C CA . GLN A 1 95 ? 15.100 14.806 3.815 1.00 80.19 95 GLN A CA 1
ATOM 759 C C . GLN A 1 95 ? 13.624 15.185 3.644 1.00 80.19 95 GLN A C 1
ATOM 761 O O . GLN A 1 95 ? 13.296 16.047 2.829 1.00 80.19 95 GLN A O 1
ATOM 766 N N . MET A 1 96 ? 12.726 14.579 4.428 1.00 81.75 96 MET A N 1
ATOM 767 C CA . MET A 1 96 ? 11.315 14.969 4.454 1.00 81.75 96 MET A CA 1
ATOM 768 C C . MET A 1 96 ? 11.116 16.375 5.009 1.00 81.75 96 MET A C 1
ATOM 770 O O . MET A 1 96 ? 10.291 17.125 4.489 1.00 81.75 96 MET A O 1
ATOM 774 N N . GLU A 1 97 ? 11.842 16.748 6.061 1.00 81.19 97 GLU A N 1
ATOM 775 C CA . GLU A 1 97 ? 11.786 18.107 6.593 1.00 81.19 97 GLU A CA 1
ATOM 776 C C . GLU A 1 97 ? 12.279 19.133 5.572 1.00 81.19 97 GLU A C 1
ATOM 778 O O . GLU A 1 97 ? 11.634 20.163 5.384 1.00 81.19 97 GLU A O 1
ATOM 783 N N . GLU A 1 98 ? 13.376 18.849 4.871 1.00 80.81 98 GLU A N 1
ATOM 784 C CA . GLU A 1 98 ? 13.890 19.705 3.797 1.00 80.81 98 GLU A CA 1
ATOM 785 C C . GLU A 1 98 ? 12.912 19.838 2.633 1.00 80.81 98 GLU A C 1
ATOM 787 O O . GLU A 1 98 ? 12.648 20.949 2.169 1.00 80.81 98 GLU A O 1
ATOM 792 N N . PHE A 1 99 ? 12.311 18.732 2.203 1.00 79.12 99 PHE A N 1
ATOM 793 C CA . PHE A 1 99 ? 11.308 18.730 1.145 1.00 79.12 99 PHE A CA 1
ATOM 794 C C . PHE A 1 99 ? 10.073 19.559 1.517 1.00 79.12 99 PHE A C 1
ATOM 796 O O . PHE A 1 99 ? 9.605 20.379 0.727 1.00 79.12 99 PHE A O 1
ATOM 803 N N . ASN A 1 100 ? 9.610 19.438 2.764 1.00 74.94 100 ASN A N 1
ATOM 804 C CA . ASN A 1 100 ? 8.508 20.242 3.291 1.00 74.94 100 ASN A CA 1
ATOM 805 C C . ASN A 1 100 ? 8.856 21.738 3.391 1.00 74.94 100 ASN A C 1
ATOM 807 O O . ASN A 1 100 ? 7.965 22.579 3.269 1.00 74.94 100 ASN A O 1
ATOM 811 N N . ARG A 1 101 ? 10.134 22.082 3.607 1.00 77.44 101 ARG A N 1
ATOM 812 C CA . ARG A 1 101 ? 10.617 23.472 3.573 1.00 77.44 101 ARG A CA 1
ATOM 813 C C . ARG A 1 101 ? 10.669 24.032 2.143 1.00 77.44 101 ARG A C 1
ATOM 815 O O . ARG A 1 101 ? 10.451 25.229 1.973 1.00 77.44 101 ARG A O 1
ATOM 822 N N . GLY A 1 102 ? 10.932 23.191 1.139 1.00 62.38 102 GLY A N 1
ATOM 823 C CA . GLY A 1 102 ? 11.091 23.586 -0.267 1.00 62.38 102 GLY A CA 1
ATOM 824 C C . GLY A 1 102 ? 9.790 23.831 -1.047 1.00 62.38 102 GLY A C 1
ATOM 825 O O . GLY A 1 102 ? 9.764 24.729 -1.884 1.00 62.38 102 GLY A O 1
ATOM 826 N N . ASP A 1 103 ? 8.709 23.098 -0.754 1.00 53.25 103 ASP A N 1
ATOM 827 C CA . ASP A 1 103 ? 7.436 23.142 -1.508 1.00 53.25 103 ASP A CA 1
ATOM 828 C C . ASP A 1 103 ? 6.314 23.923 -0.788 1.00 53.25 103 ASP A C 1
ATOM 830 O O . ASP A 1 103 ? 5.176 23.468 -0.687 1.00 53.25 103 ASP A O 1
ATOM 834 N N . SER A 1 104 ? 6.593 25.124 -0.274 1.00 37.59 104 SER A N 1
ATOM 835 C CA . SER A 1 104 ? 5.550 25.971 0.332 1.00 37.59 104 SER A CA 1
ATOM 836 C C . SER A 1 104 ? 4.880 26.923 -0.678 1.00 37.59 104 SER A C 1
ATOM 838 O O . SER A 1 104 ? 5.353 28.048 -0.837 1.00 37.59 104 SER A O 1
ATOM 840 N N . PRO A 1 105 ? 3.703 26.616 -1.260 1.00 40.53 105 PRO A N 1
ATOM 841 C CA . PRO A 1 105 ? 2.681 27.631 -1.426 1.00 40.53 105 PRO A CA 1
ATOM 842 C C . PRO A 1 105 ? 1.983 27.789 -0.071 1.00 40.53 105 PRO A C 1
ATOM 844 O O . PRO A 1 105 ? 1.283 26.889 0.397 1.00 40.53 105 PRO A O 1
ATOM 847 N N . GLN A 1 106 ? 2.193 28.939 0.574 1.00 45.97 106 GLN A N 1
ATOM 848 C CA . GLN A 1 106 ? 1.423 29.358 1.745 1.00 45.97 106 GLN A CA 1
ATOM 849 C C . GLN A 1 106 ? -0.075 29.177 1.454 1.00 45.97 106 GLN A C 1
ATOM 851 O O . GLN A 1 106 ? -0.655 29.912 0.656 1.00 45.97 106 GLN A O 1
ATOM 856 N N . ARG A 1 107 ? -0.721 28.207 2.107 1.00 36.50 107 ARG A N 1
ATOM 857 C CA . ARG A 1 107 ? -2.175 28.220 2.284 1.00 36.50 107 ARG A CA 1
ATOM 858 C C . ARG A 1 107 ? -2.492 28.453 3.758 1.00 36.50 107 ARG A C 1
ATOM 860 O O . ARG A 1 107 ? -1.790 27.914 4.614 1.00 36.50 107 ARG A O 1
ATOM 867 N N . PRO A 1 108 ? -3.517 29.268 4.058 1.00 41.72 108 PRO A N 1
ATOM 868 C CA . PRO A 1 108 ? -3.815 29.684 5.415 1.00 41.72 108 PRO A CA 1
ATOM 869 C C . PRO A 1 108 ? -4.362 28.485 6.187 1.00 41.72 108 PRO A C 1
ATOM 871 O O . PRO A 1 108 ? -5.470 28.017 5.930 1.00 41.72 108 PRO A O 1
ATOM 874 N N . GLY A 1 109 ? -3.564 27.965 7.116 1.00 32.28 109 GLY A N 1
ATOM 875 C CA . GLY A 1 109 ? -4.054 27.048 8.133 1.00 32.28 109 GLY A CA 1
ATOM 876 C C . GLY A 1 109 ? -5.005 27.797 9.061 1.00 32.28 109 GLY A C 1
ATOM 877 O O . GLY A 1 109 ? -4.685 28.887 9.531 1.00 32.28 109 GLY A O 1
ATOM 878 N N . LEU A 1 110 ? -6.182 27.222 9.300 1.00 37.56 110 LEU A N 1
ATOM 879 C CA . LEU A 1 110 ? -7.129 27.674 10.315 1.00 37.56 110 LEU A CA 1
ATOM 880 C C . LEU A 1 110 ? -6.427 27.766 11.680 1.00 37.56 110 LEU A C 1
ATOM 882 O O . LEU A 1 110 ? -6.014 26.752 12.240 1.00 37.56 110 LEU A O 1
ATOM 886 N N . SER A 1 111 ? -6.313 28.980 12.217 1.00 39.09 111 SER A N 1
ATOM 887 C CA . SER A 1 111 ? -5.907 29.217 13.604 1.00 39.09 111 SER A CA 1
ATOM 888 C C . SER A 1 111 ? -7.073 28.929 14.548 1.00 39.09 111 SER A C 1
ATOM 890 O O . SER A 1 111 ? -8.196 29.375 14.315 1.00 39.09 111 SER A O 1
ATOM 892 N N . LEU A 1 112 ? -6.793 28.233 15.652 1.00 37.97 112 LEU A N 1
ATOM 893 C CA . LEU A 1 112 ? -7.701 28.128 16.795 1.00 37.97 112 LEU A CA 1
ATOM 894 C C . LEU A 1 112 ? -7.963 29.530 17.363 1.00 37.97 112 LEU A C 1
ATOM 896 O O . LEU A 1 112 ? -7.085 30.133 17.983 1.00 37.97 112 LEU A O 1
ATOM 900 N N . VAL A 1 113 ? -9.177 30.046 17.171 1.00 42.22 113 VAL A N 1
ATOM 901 C CA . VAL A 1 113 ? -9.662 31.220 17.902 1.00 42.22 113 VAL A CA 1
ATOM 902 C C . VAL A 1 113 ? -9.876 30.785 19.351 1.00 42.22 113 VAL A C 1
ATOM 904 O O . VAL A 1 113 ? -10.771 29.992 19.638 1.00 42.22 113 VAL A O 1
ATOM 907 N N . LYS A 1 114 ? -9.042 31.272 20.276 1.00 41.41 114 LYS A N 1
ATOM 908 C CA . LYS A 1 114 ? -9.359 31.186 21.707 1.00 41.41 114 LYS A CA 1
ATOM 909 C C . LYS A 1 114 ? -10.551 32.113 21.980 1.00 41.41 114 LYS A C 1
ATOM 911 O O . LYS A 1 114 ? -10.455 33.285 21.616 1.00 41.41 114 LYS A O 1
ATOM 916 N N . PRO A 1 115 ? -11.642 31.648 22.610 1.00 40.25 115 PRO A N 1
ATOM 917 C CA . PRO A 1 115 ? -12.668 32.556 23.098 1.00 40.25 115 PRO A CA 1
ATOM 918 C C . PRO A 1 115 ? -12.065 33.419 24.212 1.00 40.25 115 PRO A C 1
ATOM 920 O O . PRO A 1 115 ? -11.504 32.902 25.179 1.00 40.25 115 PRO A O 1
ATOM 923 N N . SER A 1 116 ? -12.129 34.736 24.034 1.00 51.44 116 SER A N 1
ATOM 924 C CA . SER A 1 116 ? -11.827 35.712 25.077 1.00 51.44 116 SER A CA 1
ATOM 925 C C . SER A 1 116 ? -12.914 35.642 26.152 1.00 51.44 116 SER A C 1
ATOM 927 O O . SER A 1 116 ? -14.094 35.745 25.819 1.00 51.44 116 SER A O 1
ATOM 929 N N . ASN A 1 117 ? -12.507 35.471 27.411 1.00 44.25 117 ASN A N 1
ATOM 930 C CA . ASN A 1 117 ? -13.271 35.952 28.565 1.00 44.25 117 ASN A CA 1
ATOM 931 C C . ASN A 1 117 ? -12.844 37.389 28.859 1.00 44.25 117 ASN A C 1
ATOM 933 O O . ASN A 1 117 ? -11.628 37.659 28.707 1.00 44.25 117 ASN A O 1
#

pLDDT: mean 75.6, std 15.94, range [32.28, 95.0]

Secondary structure (DSSP, 8-state):
-EEETTEEE--HHHHHHHHHHH--SS---BHHHHHHHHHHHHHHHHHH--SHHHHHHHHHHHHTSB-TTS-B--S--HHHHHHHHHHSSPPPHHHHHHHHHHS----------PPP-